Protein AF-A0A0M3JD73-F1 (afdb_monomer)

Radius of gyration: 15.46 Å; Cα contacts (8 Å, |Δi|>4): 173; chains: 1; bounding box: 42×38×36 Å

Structure (mmCIF, N/CA/C/O backbone):
data_AF-A0A0M3JD73-F1
#
_entry.id   AF-A0A0M3JD73-F1
#
loop_
_atom_site.group_PDB
_atom_site.id
_atom_site.type_symbol
_atom_site.label_atom_id
_atom_site.label_alt_id
_atom_site.label_comp_id
_atom_site.label_asym_id
_atom_site.label_entity_id
_atom_site.label_seq_id
_atom_site.pdbx_PDB_ins_code
_atom_site.Cartn_x
_atom_site.Cartn_y
_atom_site.Cartn_z
_atom_site.occupancy
_atom_site.B_iso_or_equiv
_atom_site.auth_seq_id
_atom_site.auth_comp_id
_atom_site.auth_asym_id
_atom_site.auth_atom_id
_atom_site.pdbx_PDB_model_num
ATOM 1 N N . MET A 1 1 ? 17.257 -13.544 -0.318 1.00 60.47 1 MET A N 1
ATOM 2 C CA . MET A 1 1 ? 16.299 -13.204 -1.401 1.00 60.47 1 MET A CA 1
ATOM 3 C C . MET A 1 1 ? 17.047 -12.495 -2.522 1.00 60.47 1 MET A C 1
ATOM 5 O O . MET A 1 1 ? 17.883 -11.655 -2.210 1.00 60.47 1 MET A O 1
ATOM 9 N N . SER A 1 2 ? 16.760 -12.831 -3.785 1.00 79.19 2 SER A N 1
ATOM 10 C CA . SER A 1 2 ? 17.353 -12.200 -4.983 1.00 79.19 2 SER A CA 1
ATOM 11 C C . SER A 1 2 ? 17.176 -10.669 -4.988 1.00 79.19 2 SER A C 1
ATOM 13 O O . SER A 1 2 ? 16.258 -10.158 -4.345 1.00 79.19 2 SER A O 1
ATOM 15 N N . ASN A 1 3 ? 18.043 -9.923 -5.683 1.00 86.00 3 ASN A N 1
ATOM 16 C CA . ASN A 1 3 ? 17.896 -8.475 -5.910 1.00 86.00 3 ASN A CA 1
ATOM 17 C C . ASN A 1 3 ? 17.389 -8.131 -7.322 1.00 86.00 3 ASN A C 1
ATOM 19 O O . ASN A 1 3 ? 17.438 -6.970 -7.720 1.00 86.00 3 ASN A O 1
ATOM 23 N N . ASP A 1 4 ? 16.904 -9.125 -8.065 1.00 92.69 4 ASP A N 1
ATOM 24 C CA . ASP A 1 4 ? 16.409 -8.961 -9.431 1.00 92.69 4 ASP A CA 1
ATOM 25 C C . ASP A 1 4 ? 15.223 -7.979 -9.510 1.00 92.69 4 ASP A C 1
ATOM 27 O O . ASP A 1 4 ? 14.200 -8.145 -8.839 1.00 92.69 4 ASP A O 1
ATOM 31 N N . ILE A 1 5 ? 15.363 -6.943 -10.338 1.00 91.44 5 ILE A N 1
ATOM 32 C CA . ILE A 1 5 ? 14.379 -5.861 -10.483 1.00 91.44 5 ILE A CA 1
ATOM 33 C C . ILE A 1 5 ? 13.036 -6.388 -10.997 1.00 91.44 5 ILE A C 1
ATOM 35 O O . ILE A 1 5 ? 11.989 -5.969 -10.507 1.00 91.44 5 ILE A O 1
ATOM 39 N N . ASN A 1 6 ? 13.040 -7.316 -11.955 1.00 91.88 6 ASN A N 1
ATOM 40 C CA . ASN A 1 6 ? 11.816 -7.842 -12.552 1.00 91.88 6 ASN A CA 1
ATOM 41 C C . ASN A 1 6 ? 11.048 -8.729 -11.575 1.00 91.88 6 ASN A C 1
ATOM 43 O O . ASN A 1 6 ? 9.826 -8.611 -11.481 1.00 91.88 6 ASN A O 1
ATOM 47 N N . VAL A 1 7 ? 11.754 -9.558 -10.805 1.00 93.50 7 VAL A N 1
ATOM 48 C CA . VAL A 1 7 ? 11.150 -10.376 -9.745 1.00 93.50 7 VAL A CA 1
ATOM 49 C C . VAL A 1 7 ? 10.471 -9.486 -8.705 1.00 93.50 7 VAL A C 1
ATOM 51 O O . VAL A 1 7 ? 9.313 -9.727 -8.356 1.00 93.50 7 VAL A O 1
ATOM 54 N N . TRP A 1 8 ? 11.153 -8.435 -8.239 1.00 93.06 8 TRP A N 1
ATOM 55 C CA . TRP A 1 8 ? 10.581 -7.509 -7.259 1.00 93.06 8 TRP A CA 1
ATOM 56 C C . TRP A 1 8 ? 9.444 -6.672 -7.831 1.00 93.06 8 TRP A C 1
ATOM 58 O O . TRP A 1 8 ? 8.442 -6.507 -7.144 1.00 93.06 8 TRP A O 1
ATOM 68 N N . ARG A 1 9 ? 9.534 -6.220 -9.085 1.00 93.00 9 ARG A N 1
ATOM 69 C CA . ARG A 1 9 ? 8.438 -5.528 -9.777 1.00 93.00 9 ARG A CA 1
ATOM 70 C C . ARG A 1 9 ? 7.179 -6.386 -9.832 1.00 93.00 9 ARG A C 1
ATOM 72 O O . ARG A 1 9 ? 6.121 -5.932 -9.411 1.00 93.00 9 ARG A O 1
ATOM 79 N N . VAL A 1 10 ? 7.287 -7.626 -10.317 1.00 92.19 10 VA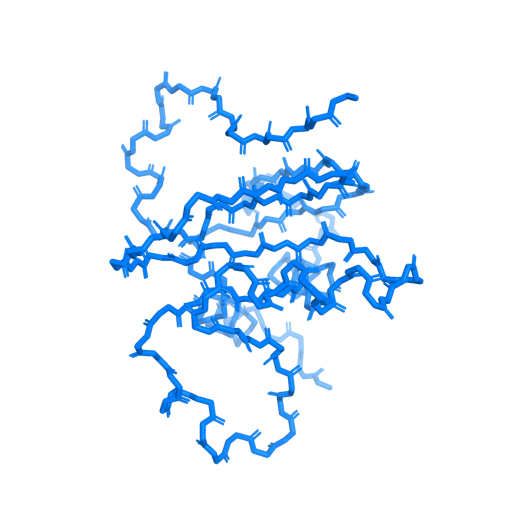L A N 1
ATOM 80 C CA . VAL A 1 10 ? 6.134 -8.534 -10.445 1.00 92.19 10 VAL A CA 1
ATOM 81 C C . VAL A 1 10 ? 5.542 -8.856 -9.075 1.00 92.19 10 VAL A C 1
ATOM 83 O O . VAL A 1 10 ? 4.322 -8.868 -8.922 1.00 92.19 10 VAL A O 1
ATOM 86 N N . LEU A 1 11 ? 6.384 -9.091 -8.064 1.00 90.69 11 LEU A N 1
ATOM 87 C CA . LEU A 1 11 ? 5.919 -9.305 -6.695 1.00 90.69 11 LEU A CA 1
ATOM 88 C C . LEU A 1 11 ? 5.190 -8.069 -6.154 1.00 90.69 11 LEU A C 1
ATOM 90 O O . LEU A 1 11 ? 4.074 -8.191 -5.659 1.00 90.69 11 LEU A O 1
ATOM 94 N N . TYR A 1 12 ? 5.801 -6.893 -6.279 1.00 92.06 12 TYR A N 1
ATOM 95 C CA . TYR A 1 12 ? 5.257 -5.629 -5.797 1.00 92.06 12 TYR A CA 1
ATOM 96 C C . TYR A 1 12 ? 3.904 -5.317 -6.440 1.00 92.06 12 TYR A C 1
ATOM 98 O O . TYR A 1 12 ? 2.927 -5.088 -5.734 1.00 92.06 12 TYR A O 1
ATOM 106 N N . GLN A 1 13 ? 3.819 -5.402 -7.768 1.00 90.88 13 GLN A N 1
ATOM 107 C CA . GLN A 1 13 ? 2.589 -5.163 -8.524 1.00 90.88 13 GLN A CA 1
ATOM 108 C C . GLN A 1 13 ? 1.473 -6.143 -8.144 1.00 90.88 13 GLN A C 1
ATOM 110 O O . GLN A 1 13 ? 0.319 -5.744 -8.034 1.00 90.88 13 GLN A O 1
ATOM 115 N N . ARG A 1 14 ? 1.793 -7.417 -7.882 1.00 87.88 14 ARG A N 1
ATOM 116 C CA . ARG A 1 14 ? 0.797 -8.401 -7.414 1.00 87.88 14 ARG A CA 1
ATOM 117 C C . ARG A 1 14 ? 0.245 -8.077 -6.024 1.00 87.88 14 ARG A C 1
ATOM 119 O O . ARG A 1 1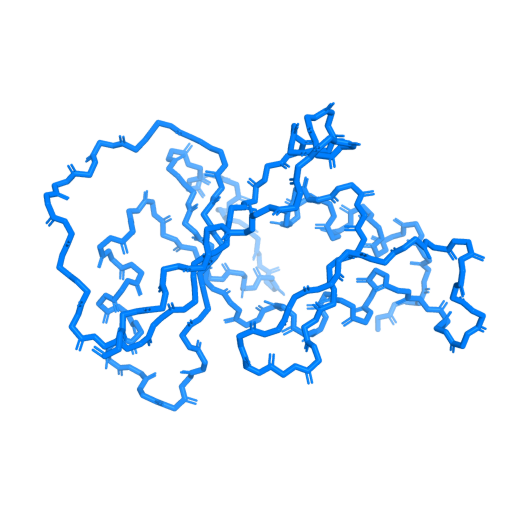4 ? -0.916 -8.378 -5.746 1.00 87.88 14 ARG A O 1
ATOM 126 N N . VAL A 1 15 ? 1.077 -7.511 -5.153 1.00 89.06 15 VAL A N 1
ATOM 127 C CA . VAL A 1 15 ? 0.718 -7.218 -3.760 1.00 89.06 15 VAL A CA 1
ATOM 128 C C . VAL A 1 15 ? -0.006 -5.882 -3.633 1.00 89.06 15 VAL A C 1
ATOM 130 O O . VAL A 1 15 ? -1.074 -5.842 -3.032 1.00 89.06 15 VAL A O 1
ATOM 133 N N . PHE A 1 16 ? 0.536 -4.817 -4.223 1.00 90.44 16 PHE A N 1
ATOM 134 C CA . PHE A 1 16 ? 0.052 -3.446 -4.038 1.00 90.44 16 PHE A CA 1
ATOM 135 C C . PHE A 1 16 ? -0.740 -2.890 -5.229 1.00 90.44 16 PHE A C 1
ATOM 137 O O . PHE A 1 16 ? -1.311 -1.817 -5.113 1.00 90.44 16 PHE A O 1
ATOM 144 N N . GLU A 1 17 ? -0.775 -3.581 -6.374 1.00 88.88 17 GLU A N 1
ATOM 145 C CA . GLU A 1 17 ? -1.485 -3.164 -7.604 1.00 88.88 17 GLU A CA 1
ATOM 146 C C . GLU A 1 17 ? -1.017 -1.842 -8.237 1.00 88.88 17 GLU A C 1
ATOM 148 O O . GLU A 1 17 ? -1.546 -1.433 -9.270 1.00 88.88 17 GLU A O 1
ATOM 153 N N . TYR A 1 18 ? 0.009 -1.193 -7.686 1.00 89.81 18 TYR A N 1
ATOM 154 C CA . TYR A 1 18 ? 0.612 -0.002 -8.276 1.00 89.81 18 TYR A CA 1
ATOM 155 C C . TYR A 1 18 ? 1.554 -0.355 -9.423 1.00 89.81 18 TYR A C 1
ATOM 157 O O . TYR A 1 18 ? 2.396 -1.245 -9.303 1.00 89.81 18 TYR A O 1
ATOM 165 N N . THR A 1 19 ? 1.479 0.400 -10.518 1.00 89.81 19 THR A N 1
ATOM 166 C CA . THR A 1 19 ? 2.370 0.242 -11.679 1.00 89.81 19 THR A CA 1
ATOM 167 C C . THR A 1 19 ? 3.669 1.044 -11.566 1.00 89.81 19 THR A C 1
ATOM 169 O O . THR A 1 19 ? 4.520 0.935 -12.448 1.00 89.81 19 THR A O 1
ATOM 172 N N . VAL A 1 20 ? 3.849 1.786 -10.469 1.00 90.00 20 VAL A N 1
ATOM 173 C CA . VAL A 1 20 ? 5.039 2.570 -10.101 1.00 90.00 20 VAL A CA 1
ATOM 174 C C . VAL A 1 20 ? 5.331 2.316 -8.612 1.00 90.00 20 VAL A C 1
ATOM 176 O O . VAL A 1 20 ? 4.375 2.145 -7.851 1.00 90.00 20 VAL A O 1
ATOM 179 N N . PRO A 1 21 ? 6.600 2.268 -8.158 1.00 91.44 21 PRO A N 1
ATOM 180 C CA . PRO A 1 21 ? 6.901 2.125 -6.737 1.00 91.44 21 PRO A CA 1
ATOM 181 C C . PRO A 1 21 ? 6.382 3.319 -5.928 1.00 91.44 21 PRO A C 1
ATOM 183 O O . PRO A 1 21 ? 6.639 4.478 -6.264 1.00 91.44 21 PRO A O 1
ATOM 186 N N . LEU A 1 22 ? 5.683 3.016 -4.840 1.00 92.56 22 LEU A N 1
ATOM 187 C CA . LEU A 1 22 ? 5.278 3.966 -3.813 1.00 92.56 22 LEU A CA 1
ATOM 188 C C . LEU A 1 22 ? 6.296 3.934 -2.673 1.00 92.56 22 LEU A C 1
ATOM 190 O O . LEU A 1 22 ? 6.520 2.888 -2.062 1.00 92.56 22 LEU A O 1
ATOM 194 N N . PHE A 1 23 ? 6.924 5.067 -2.390 1.00 91.06 23 PHE A N 1
ATOM 195 C CA . PHE A 1 23 ? 7.768 5.241 -1.215 1.00 91.06 23 PHE A CA 1
ATOM 196 C C . PHE A 1 23 ? 6.963 5.769 -0.038 1.00 91.06 23 PHE A C 1
ATOM 198 O O . PHE A 1 23 ? 6.039 6.560 -0.207 1.00 91.06 23 PHE A O 1
ATOM 205 N N . HIS A 1 24 ? 7.372 5.345 1.149 1.00 92.62 24 HIS A N 1
ATOM 206 C CA . HIS A 1 24 ? 6.840 5.746 2.434 1.00 92.62 24 HIS A CA 1
ATOM 207 C C . HIS A 1 24 ? 8.006 6.161 3.351 1.00 92.62 24 HIS A C 1
ATOM 209 O O . HIS A 1 24 ? 8.482 5.366 4.164 1.00 92.62 24 HIS A O 1
ATOM 215 N N . PRO A 1 25 ? 8.545 7.386 3.173 1.00 90.25 25 PRO A N 1
ATOM 216 C CA . PRO A 1 25 ? 9.717 7.864 3.913 1.00 90.25 25 PRO A CA 1
ATOM 217 C C . PRO A 1 25 ? 9.416 8.209 5.381 1.00 90.25 25 PRO A C 1
ATOM 219 O O . PRO A 1 25 ? 10.333 8.506 6.144 1.00 90.25 25 PRO A O 1
ATOM 222 N N . GLY A 1 26 ? 8.145 8.206 5.778 1.00 89.00 26 GLY A N 1
ATOM 223 C CA . GLY A 1 26 ? 7.704 8.424 7.148 1.00 89.00 26 GLY A CA 1
ATOM 224 C C . GLY A 1 26 ? 6.184 8.477 7.239 1.00 89.00 26 GLY A C 1
ATOM 225 O O . GLY A 1 26 ? 5.501 8.555 6.218 1.00 89.00 26 GLY A O 1
ATOM 226 N N . HIS A 1 27 ? 5.672 8.477 8.469 1.00 87.25 27 HIS A N 1
ATOM 227 C CA . HIS A 1 27 ? 4.239 8.486 8.749 1.00 87.25 27 HIS A CA 1
ATOM 228 C C . HIS A 1 27 ? 3.505 9.596 7.978 1.00 87.25 27 HIS A C 1
ATOM 230 O O . HIS A 1 27 ? 3.952 10.745 7.950 1.00 87.25 27 HIS A O 1
ATOM 236 N N . GLY A 1 28 ? 2.405 9.239 7.318 1.00 87.00 28 GLY A N 1
ATOM 237 C CA . GLY A 1 28 ? 1.573 10.137 6.514 1.00 87.00 28 GLY A CA 1
ATOM 238 C C . GLY A 1 28 ? 2.185 10.570 5.177 1.00 87.00 28 GLY A C 1
ATOM 239 O O . GLY A 1 28 ? 1.554 11.325 4.439 1.00 87.00 28 GLY A O 1
ATOM 240 N N . LYS A 1 29 ? 3.399 10.121 4.829 1.00 90.00 29 LYS A N 1
ATOM 241 C CA . LYS A 1 29 ? 4.105 10.550 3.612 1.00 90.00 29 LYS A CA 1
ATOM 242 C C . LYS A 1 29 ? 4.154 9.429 2.588 1.00 90.00 29 LYS A C 1
ATOM 244 O O . LYS A 1 29 ? 4.629 8.334 2.880 1.00 90.00 29 LYS A O 1
ATOM 249 N N . PHE A 1 30 ? 3.706 9.733 1.375 1.00 90.56 30 PHE A N 1
ATOM 250 C CA . PHE A 1 30 ? 3.636 8.786 0.269 1.00 90.56 30 PHE A CA 1
ATOM 251 C C . PHE A 1 30 ? 4.072 9.450 -1.031 1.00 90.56 30 PHE A C 1
ATOM 253 O O . PHE A 1 30 ? 3.593 10.529 -1.376 1.00 90.56 30 PHE A O 1
ATOM 260 N N . GLU A 1 31 ? 4.979 8.803 -1.758 1.00 88.69 31 GLU A N 1
ATOM 261 C CA . GLU A 1 31 ? 5.556 9.358 -2.980 1.00 88.69 31 GLU A CA 1
ATOM 262 C C . GLU A 1 31 ? 5.658 8.296 -4.073 1.00 88.69 31 GLU A C 1
ATOM 264 O O . GLU A 1 31 ? 6.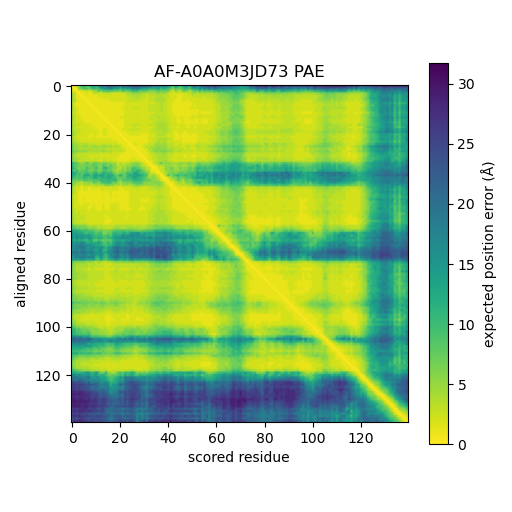468 7.370 -3.986 1.00 88.69 31 GLU A O 1
ATOM 269 N N . PHE A 1 32 ? 4.867 8.443 -5.137 1.00 87.69 32 PHE A N 1
ATOM 270 C CA . PHE A 1 32 ? 5.127 7.716 -6.377 1.00 87.69 32 PHE A CA 1
ATOM 271 C C . PHE A 1 32 ? 6.345 8.331 -7.050 1.00 87.69 32 PHE A C 1
ATOM 273 O O . PHE A 1 32 ? 6.345 9.517 -7.385 1.00 87.69 32 PHE A O 1
ATOM 280 N N . ARG A 1 33 ? 7.391 7.533 -7.249 1.00 79.62 33 ARG A N 1
ATOM 281 C CA . ARG A 1 33 ? 8.635 8.014 -7.854 1.00 79.62 33 ARG A CA 1
ATOM 282 C C . ARG A 1 33 ? 8.892 7.336 -9.190 1.00 79.62 33 ARG A C 1
ATOM 284 O O . ARG A 1 33 ? 8.835 6.115 -9.313 1.00 79.62 33 ARG A O 1
ATOM 291 N N . ASP A 1 34 ? 9.201 8.160 -10.185 1.00 75.19 34 ASP A N 1
ATOM 292 C CA . ASP A 1 34 ? 9.610 7.719 -11.514 1.00 75.19 34 ASP A CA 1
ATOM 293 C C . ASP A 1 34 ? 10.969 7.007 -11.439 1.00 75.19 34 ASP A C 1
ATOM 295 O O . ASP A 1 34 ? 11.959 7.567 -10.959 1.00 75.19 34 ASP A O 1
ATOM 299 N N . LEU A 1 35 ? 11.012 5.773 -11.945 1.00 71.69 35 LEU A N 1
ATOM 300 C CA . LEU A 1 35 ? 12.205 4.927 -11.968 1.00 71.69 35 LEU A CA 1
ATOM 301 C C . LEU A 1 35 ? 13.374 5.572 -12.721 1.00 71.69 35 LEU A C 1
ATOM 303 O O . LEU A 1 35 ? 14.528 5.326 -12.382 1.00 71.69 35 LEU A O 1
ATOM 307 N N . THR A 1 36 ? 13.095 6.399 -13.731 1.00 72.25 36 THR A N 1
ATOM 308 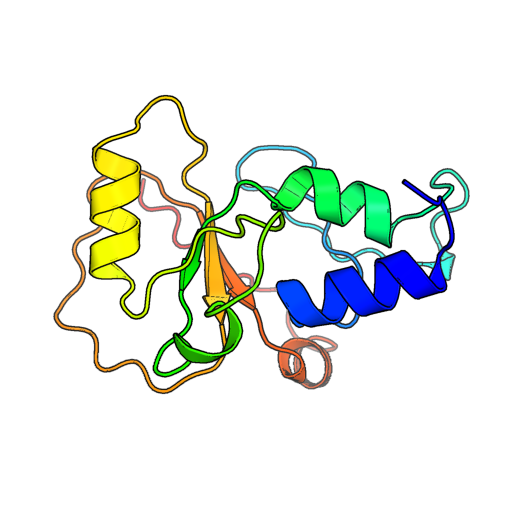C CA . THR A 1 36 ? 14.130 7.041 -14.556 1.00 72.25 36 THR A CA 1
ATOM 309 C C . THR A 1 36 ? 14.881 8.146 -13.814 1.00 72.25 36 THR A C 1
ATOM 311 O O . THR A 1 36 ? 16.014 8.476 -14.167 1.00 72.25 36 THR A O 1
ATOM 314 N N . LYS A 1 37 ? 14.278 8.708 -12.760 1.00 68.19 37 LYS A N 1
ATOM 315 C CA . LYS A 1 37 ? 14.825 9.847 -12.011 1.00 68.19 37 LYS A CA 1
ATOM 316 C C . LYS A 1 37 ? 15.666 9.427 -10.810 1.00 68.19 37 LYS A C 1
ATOM 318 O O . LYS A 1 37 ? 16.304 10.279 -10.197 1.00 68.19 37 LYS A O 1
ATOM 323 N N . TRP A 1 38 ? 15.705 8.136 -10.481 1.00 68.44 38 TRP A N 1
ATOM 324 C CA . TRP A 1 38 ? 16.337 7.668 -9.255 1.00 68.44 38 TRP A CA 1
ATOM 325 C C . TRP A 1 38 ? 17.616 6.880 -9.508 1.00 68.44 38 TRP A C 1
ATOM 327 O O . TRP A 1 38 ? 17.605 5.670 -9.705 1.00 68.44 38 TRP A O 1
ATOM 337 N N . LYS A 1 39 ? 18.746 7.587 -9.465 1.00 68.94 39 LYS A N 1
ATOM 338 C CA . LYS A 1 39 ? 20.071 6.990 -9.694 1.00 68.94 39 LYS A CA 1
ATOM 339 C C . LYS A 1 39 ? 20.650 6.281 -8.463 1.00 68.94 39 LYS A C 1
ATOM 341 O O . LYS A 1 39 ? 21.559 5.472 -8.597 1.00 68.94 39 LYS A O 1
ATOM 346 N N . GLU A 1 40 ? 20.137 6.594 -7.275 1.00 76.25 40 GLU A N 1
ATOM 347 C CA . GLU A 1 40 ? 20.674 6.127 -5.987 1.00 76.25 40 GLU A CA 1
ATOM 348 C C . GLU A 1 40 ? 20.076 4.789 -5.527 1.00 76.25 40 GLU A C 1
ATOM 350 O O . GLU A 1 40 ? 20.727 4.040 -4.798 1.00 76.25 40 GLU A O 1
ATOM 355 N N . SER A 1 41 ? 18.853 4.465 -5.959 1.00 78.94 41 SER A N 1
ATOM 356 C CA . SER A 1 41 ? 18.185 3.216 -5.591 1.00 78.94 41 SER A CA 1
ATOM 357 C C . SER A 1 41 ? 18.627 2.082 -6.511 1.00 78.94 41 SER A C 1
ATOM 359 O O . SER A 1 41 ? 18.507 2.159 -7.734 1.00 78.94 41 SER A O 1
ATOM 361 N N . ARG A 1 42 ? 19.115 0.984 -5.924 1.00 85.38 42 ARG A N 1
ATOM 362 C CA . ARG A 1 42 ? 19.514 -0.209 -6.694 1.00 85.38 42 ARG A CA 1
ATOM 363 C C . ARG A 1 42 ? 18.308 -1.049 -7.108 1.00 85.38 42 ARG A C 1
ATOM 365 O O . ARG A 1 42 ? 18.398 -1.803 -8.075 1.00 85.38 42 ARG A O 1
ATOM 372 N N . ASN A 1 43 ? 17.210 -0.983 -6.351 1.00 91.94 43 ASN A N 1
ATOM 373 C CA . ASN A 1 43 ? 15.963 -1.673 -6.669 1.00 91.94 43 ASN A CA 1
ATOM 374 C C . ASN A 1 43 ? 14.771 -0.977 -5.974 1.00 91.94 43 ASN A C 1
ATOM 376 O O . ASN A 1 43 ? 14.374 -1.393 -4.879 1.00 91.94 43 ASN A O 1
ATOM 380 N N . PRO A 1 44 ? 14.164 0.035 -6.622 1.00 91.94 44 PRO A N 1
ATOM 381 C CA . PRO A 1 44 ? 13.049 0.798 -6.057 1.00 91.94 44 PRO A CA 1
ATOM 382 C C . PRO A 1 44 ? 11.854 -0.069 -5.650 1.00 91.94 44 PRO A C 1
ATOM 384 O O . PRO A 1 44 ? 11.242 0.158 -4.613 1.00 91.94 44 PRO A O 1
ATOM 387 N N . TRP A 1 45 ? 11.546 -1.113 -6.427 1.00 93.06 45 TRP A N 1
ATOM 388 C CA . TRP A 1 45 ? 10.446 -2.037 -6.134 1.00 93.06 45 TRP A CA 1
ATOM 389 C C . TRP A 1 45 ? 10.650 -2.778 -4.819 1.00 93.06 45 TRP A C 1
ATOM 391 O O . TRP A 1 45 ? 9.720 -2.931 -4.029 1.00 93.06 45 TRP A O 1
ATOM 401 N N . LYS A 1 46 ? 11.879 -3.242 -4.586 1.00 93.31 46 LYS A N 1
ATOM 402 C CA . LYS A 1 46 ? 12.256 -3.927 -3.356 1.00 93.31 46 LYS A CA 1
ATOM 403 C C . LYS A 1 46 ? 12.198 -2.974 -2.169 1.00 93.31 46 LYS A C 1
ATOM 405 O O . LYS A 1 46 ? 11.591 -3.313 -1.161 1.00 93.31 46 LYS A O 1
ATOM 410 N N . GLU A 1 47 ? 12.804 -1.798 -2.286 1.00 93.12 47 GLU A N 1
ATOM 411 C CA . GLU A 1 47 ? 12.833 -0.798 -1.212 1.00 93.12 47 GLU A CA 1
ATOM 412 C C . GLU A 1 47 ? 11.415 -0.372 -0.804 1.00 93.12 47 GLU A C 1
ATOM 414 O O . GLU A 1 47 ? 11.065 -0.483 0.373 1.00 93.12 47 GLU A O 1
ATOM 419 N N . SER A 1 48 ? 10.561 -0.036 -1.777 1.00 93.94 48 SER A N 1
ATOM 420 C CA . SER A 1 48 ? 9.137 0.230 -1.546 1.00 93.94 48 SER A CA 1
ATOM 421 C C . SER A 1 48 ? 8.422 -0.949 -0.891 1.00 93.94 48 SER A C 1
ATOM 423 O O . SER A 1 48 ? 7.655 -0.762 0.049 1.00 93.94 48 SER A O 1
ATOM 425 N N . PHE A 1 49 ? 8.676 -2.183 -1.342 1.00 93.94 49 PHE A N 1
ATOM 426 C CA . PHE A 1 49 ? 8.065 -3.366 -0.733 1.00 93.94 49 PHE A CA 1
ATOM 427 C C . PHE A 1 49 ? 8.376 -3.448 0.765 1.00 93.94 49 PHE A C 1
ATOM 429 O O . PHE A 1 49 ? 7.479 -3.688 1.567 1.00 93.94 49 PHE A O 1
ATOM 436 N N . PHE A 1 50 ? 9.634 -3.246 1.162 1.00 92.81 50 PHE A N 1
ATOM 437 C CA . PHE A 1 50 ? 10.040 -3.356 2.566 1.00 92.81 50 PHE A CA 1
ATOM 438 C C . PHE A 1 50 ? 9.462 -2.254 3.456 1.00 92.81 50 PHE A C 1
ATOM 440 O O . PHE A 1 50 ? 9.190 -2.537 4.622 1.00 92.81 50 PHE A O 1
ATOM 447 N N . GLN A 1 51 ? 9.240 -1.053 2.918 1.00 93.75 51 GLN A N 1
ATOM 448 C CA . GLN A 1 51 ? 8.565 0.029 3.640 1.00 93.75 51 GLN A CA 1
ATOM 449 C C . GLN A 1 51 ? 7.078 -0.277 3.860 1.00 93.75 51 GLN A C 1
ATOM 451 O O . GLN A 1 51 ? 6.536 0.013 4.918 1.00 93.75 51 GLN A O 1
ATOM 456 N N . LEU A 1 52 ? 6.426 -0.915 2.884 1.00 93.88 52 LEU A N 1
ATOM 457 C CA . LEU A 1 52 ? 4.970 -1.074 2.863 1.00 93.88 52 LEU A CA 1
ATOM 458 C C . LEU A 1 52 ? 4.470 -2.432 3.387 1.00 93.88 52 LEU A C 1
ATOM 460 O O . LEU A 1 52 ? 3.312 -2.542 3.780 1.00 93.88 52 LEU A O 1
ATOM 464 N N . ARG A 1 53 ? 5.311 -3.478 3.415 1.00 91.50 53 ARG A N 1
ATOM 465 C CA . ARG A 1 53 ? 4.912 -4.882 3.689 1.00 91.50 53 ARG A CA 1
ATOM 466 C C . ARG A 1 53 ? 4.186 -5.135 5.016 1.00 91.50 53 ARG A C 1
ATOM 468 O O . ARG A 1 53 ? 3.626 -6.213 5.187 1.00 91.50 53 ARG A O 1
ATOM 475 N N . ASN A 1 54 ? 4.267 -4.206 5.967 1.00 91.56 54 ASN A N 1
ATOM 476 C CA . ASN A 1 54 ? 3.628 -4.332 7.278 1.00 91.56 54 ASN A CA 1
ATOM 477 C C . ASN A 1 54 ? 2.209 -3.746 7.316 1.00 91.56 54 ASN A C 1
ATOM 479 O O . ASN A 1 54 ? 1.497 -3.987 8.298 1.00 91.56 54 ASN A O 1
ATOM 483 N N . GLY A 1 55 ? 1.814 -2.998 6.281 1.00 93.25 55 GLY A N 1
ATOM 484 C CA . GLY A 1 55 ? 0.463 -2.474 6.145 1.00 93.25 55 GLY A CA 1
ATOM 485 C C . GLY A 1 55 ? -0.561 -3.582 5.906 1.00 93.25 55 GLY A C 1
ATOM 486 O O . GLY A 1 55 ? -0.238 -4.703 5.504 1.00 93.25 55 GLY A O 1
ATOM 487 N N . ILE A 1 56 ? -1.813 -3.264 6.204 1.00 93.44 56 ILE A N 1
ATOM 488 C CA . ILE A 1 56 ? -2.931 -4.197 6.143 1.00 93.44 56 ILE A CA 1
ATOM 489 C C . ILE A 1 56 ? -3.651 -4.044 4.817 1.00 93.44 56 ILE A C 1
ATOM 491 O O . ILE A 1 56 ? -4.028 -2.945 4.433 1.00 93.44 56 ILE A O 1
ATOM 495 N N . HIS A 1 57 ? -3.893 -5.153 4.133 1.00 92.88 57 HIS A N 1
ATOM 496 C CA . HIS A 1 57 ? -4.597 -5.145 2.861 1.00 92.88 57 HIS A CA 1
ATOM 497 C C . HIS A 1 57 ? -6.090 -5.393 3.081 1.00 92.88 57 HIS A C 1
ATOM 499 O O . HIS A 1 57 ? -6.485 -6.452 3.555 1.00 92.88 57 HIS A O 1
ATOM 505 N N . VAL A 1 58 ? -6.948 -4.452 2.707 1.00 91.25 58 VAL A N 1
ATOM 506 C CA . VAL A 1 58 ? -8.392 -4.688 2.664 1.00 91.25 58 VAL A CA 1
ATOM 507 C C . VAL A 1 58 ? -8.768 -4.996 1.223 1.00 91.25 58 VAL A C 1
ATOM 509 O O . VAL A 1 58 ? -8.563 -4.175 0.329 1.00 91.25 58 VAL A O 1
ATOM 512 N N . ARG A 1 59 ? -9.254 -6.217 0.985 1.00 88.00 59 ARG A N 1
ATOM 513 C CA . ARG A 1 59 ? -9.530 -6.737 -0.356 1.00 88.00 59 ARG A CA 1
ATOM 514 C C . ARG A 1 59 ? -10.753 -7.675 -0.335 1.00 88.00 59 ARG A C 1
ATOM 516 O O . ARG A 1 59 ? -10.604 -8.862 -0.042 1.00 88.00 59 ARG A O 1
ATOM 523 N N . PRO A 1 60 ? -11.956 -7.170 -0.662 1.00 84.81 60 PRO A N 1
ATOM 524 C CA . PRO A 1 60 ? -13.191 -7.951 -0.637 1.00 84.81 60 PRO A CA 1
ATOM 525 C C . PRO A 1 60 ? -13.172 -9.124 -1.622 1.00 84.81 60 PRO A C 1
ATOM 527 O O . PRO A 1 60 ? -12.709 -8.971 -2.754 1.00 84.81 60 PRO A O 1
ATOM 530 N N . ARG A 1 61 ? -13.756 -10.268 -1.231 1.00 79.75 61 ARG A N 1
ATOM 531 C CA . ARG A 1 61 ? -13.996 -11.445 -2.097 1.00 79.75 6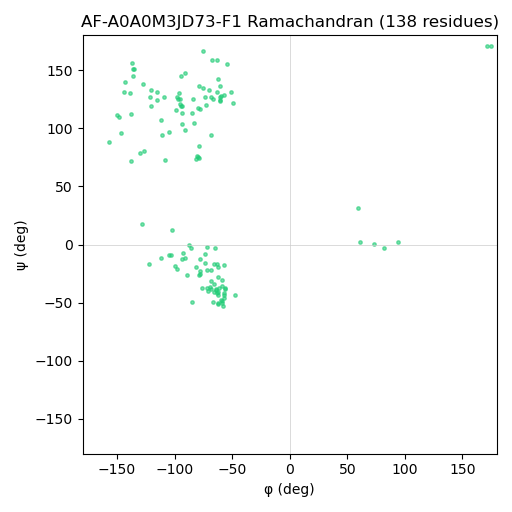1 ARG A CA 1
ATOM 532 C C . ARG A 1 61 ? -12.723 -12.049 -2.702 1.00 79.75 61 ARG A C 1
ATOM 534 O O . ARG A 1 61 ? -12.733 -12.557 -3.826 1.00 79.75 61 ARG A O 1
ATOM 541 N N . LYS A 1 62 ? -11.602 -11.951 -1.986 1.00 74.31 62 LYS A N 1
ATOM 542 C CA . LYS A 1 62 ? -10.281 -12.401 -2.451 1.00 74.31 62 LYS A CA 1
ATOM 543 C C . LYS A 1 62 ? -9.568 -13.320 -1.454 1.00 74.31 62 LYS A C 1
ATOM 545 O O . LYS A 1 62 ? -8.371 -13.540 -1.627 1.00 74.31 62 LYS A O 1
ATOM 550 N N . ALA A 1 63 ? -10.285 -13.904 -0.489 1.00 67.06 63 ALA A N 1
ATOM 551 C CA . ALA A 1 63 ? -9.745 -14.879 0.466 1.00 67.06 63 ALA A CA 1
ATOM 552 C C . ALA A 1 63 ? -8.913 -15.986 -0.221 1.00 67.06 63 ALA A C 1
ATOM 554 O O . ALA A 1 63 ? -7.771 -16.245 0.162 1.00 67.06 63 ALA A O 1
ATOM 555 N N . ASN A 1 64 ? -9.414 -16.519 -1.341 1.00 67.38 64 ASN A N 1
ATOM 556 C CA . ASN A 1 64 ? -8.778 -17.595 -2.110 1.00 67.38 64 ASN A CA 1
ATOM 557 C C . ASN A 1 64 ? -7.394 -17.231 -2.694 1.00 67.38 64 ASN A C 1
ATOM 559 O O . ASN A 1 64 ? -6.631 -18.124 -3.045 1.00 67.38 64 ASN A O 1
ATOM 563 N N . LEU A 1 65 ? -7.037 -15.940 -2.826 1.00 66.81 65 LEU A N 1
ATOM 564 C CA . LEU A 1 65 ? -5.695 -15.542 -3.297 1.00 66.81 65 LEU A CA 1
ATOM 565 C C . LEU A 1 65 ? -4.589 -15.873 -2.283 1.00 66.81 65 LEU A C 1
ATOM 567 O O . LEU A 1 65 ? -3.412 -15.950 -2.655 1.00 66.81 65 LEU A O 1
ATOM 571 N N . TYR A 1 66 ? -4.966 -16.025 -1.015 1.00 60.69 66 TYR A N 1
ATOM 572 C CA . TYR A 1 66 ? -4.049 -16.191 0.108 1.00 60.69 66 TYR A CA 1
ATOM 573 C C . TYR A 1 66 ? -4.123 -17.595 0.724 1.00 60.69 66 TYR A C 1
ATOM 575 O O . TYR A 1 66 ? -3.225 -17.979 1.475 1.00 60.69 66 TYR A O 1
ATOM 583 N N . GLU A 1 67 ? -5.129 -18.392 0.357 1.00 57.19 67 GLU A N 1
ATOM 584 C CA . GLU A 1 67 ? -5.196 -19.813 0.688 1.00 57.19 67 GLU A CA 1
ATOM 585 C C . GLU A 1 67 ? -3.997 -20.562 0.079 1.00 57.19 67 GLU A C 1
ATOM 587 O O . GLU A 1 67 ? -3.680 -20.442 -1.103 1.00 57.19 67 GLU A O 1
ATOM 592 N N . GLY A 1 68 ? -3.268 -21.312 0.909 1.00 53.75 68 GLY A N 1
ATOM 593 C CA . GLY A 1 68 ? -2.136 -22.133 0.466 1.00 53.75 68 GLY A CA 1
ATOM 594 C C . GLY A 1 68 ? -0.792 -21.408 0.291 1.00 53.75 68 GLY A C 1
ATOM 595 O O . GLY A 1 68 ? 0.215 -22.079 0.054 1.00 53.75 68 GLY A O 1
ATOM 596 N N . GLN A 1 69 ? -0.706 -20.082 0.475 1.00 56.22 69 GLN A N 1
ATOM 597 C CA . GLN A 1 69 ? 0.580 -19.362 0.430 1.00 56.22 69 GLN A CA 1
ATOM 598 C C . GLN A 1 69 ? 1.381 -19.521 1.732 1.00 56.22 69 GLN A C 1
ATOM 600 O O . GLN A 1 69 ? 1.514 -18.602 2.542 1.00 56.22 69 GLN A O 1
ATOM 605 N N . ARG A 1 70 ? 1.973 -20.704 1.933 1.00 45.44 70 ARG A N 1
ATOM 606 C CA . ARG A 1 70 ? 2.944 -20.933 3.014 1.00 45.44 70 ARG A CA 1
ATOM 607 C C . ARG A 1 70 ? 4.156 -20.006 2.825 1.00 45.44 70 ARG A C 1
ATOM 609 O O . ARG A 1 70 ? 4.805 -20.027 1.784 1.00 45.44 70 ARG A O 1
ATOM 616 N N . GLY A 1 71 ? 4.466 -19.190 3.837 1.00 52.47 71 GLY A N 1
ATOM 617 C CA . GLY A 1 71 ? 5.689 -18.373 3.891 1.00 52.47 71 GLY A CA 1
ATOM 618 C C . GLY A 1 71 ? 5.581 -16.926 3.385 1.00 52.47 71 GLY A C 1
ATOM 619 O O . GLY A 1 71 ? 6.582 -16.211 3.408 1.00 52.47 71 GLY A O 1
ATOM 620 N N . ARG A 1 72 ? 4.397 -16.457 2.966 1.00 59.66 72 ARG A N 1
ATOM 621 C CA . ARG A 1 72 ? 4.143 -15.042 2.627 1.00 59.66 72 ARG A CA 1
ATOM 622 C C . ARG A 1 72 ? 2.938 -14.522 3.404 1.00 59.66 72 ARG A C 1
ATOM 624 O O . ARG A 1 72 ? 1.835 -14.458 2.878 1.00 59.66 72 ARG A O 1
ATOM 631 N N . SER A 1 73 ? 3.146 -14.161 4.667 1.00 68.88 73 SER A N 1
ATOM 632 C CA . SER A 1 73 ? 2.070 -13.623 5.507 1.00 68.88 73 SER A CA 1
ATOM 633 C C . SER A 1 73 ? 1.823 -12.143 5.196 1.00 68.88 73 SER A C 1
ATOM 635 O O . SER A 1 73 ? 2.236 -11.270 5.956 1.00 68.88 73 SER A O 1
ATOM 637 N N . ILE A 1 74 ? 1.168 -11.856 4.071 1.00 83.62 74 ILE A N 1
ATOM 638 C CA . ILE A 1 74 ? 0.557 -10.543 3.836 1.00 83.62 74 ILE A CA 1
ATOM 639 C C . ILE A 1 74 ? -0.760 -10.532 4.601 1.00 83.62 74 ILE A C 1
ATOM 641 O O . ILE A 1 74 ? -1.638 -11.355 4.337 1.00 83.62 74 ILE A O 1
ATOM 645 N N . LEU A 1 75 ? -0.880 -9.634 5.575 1.00 89.44 75 LEU A N 1
ATOM 646 C CA . LEU A 1 75 ? -2.086 -9.543 6.383 1.00 89.44 75 LEU A CA 1
ATOM 647 C C . LEU A 1 75 ? -3.203 -8.905 5.558 1.00 89.44 75 LEU A C 1
ATOM 649 O O . LEU A 1 75 ? -3.020 -7.817 5.009 1.00 89.44 75 LEU A O 1
ATOM 653 N N . HIS A 1 76 ? -4.352 -9.576 5.488 1.00 89.88 76 HIS A N 1
ATOM 654 C CA . HIS A 1 76 ? -5.493 -9.082 4.736 1.00 89.88 76 HIS A CA 1
ATOM 655 C C . HIS A 1 76 ? -6.817 -9.260 5.481 1.00 89.88 76 HIS A C 1
ATOM 657 O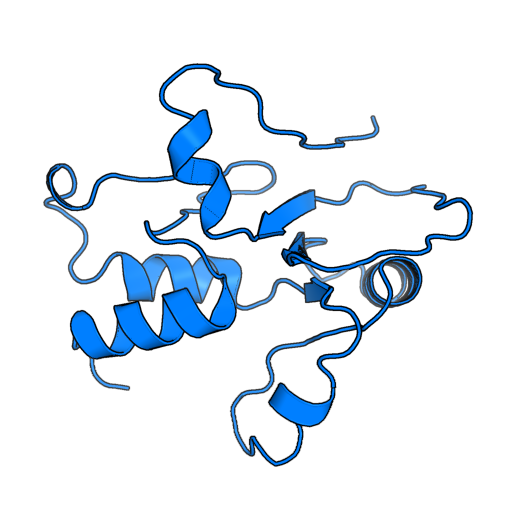 O . HIS A 1 76 ? -6.948 -10.153 6.317 1.00 89.88 76 HIS A O 1
ATOM 663 N N . PHE A 1 77 ? -7.795 -8.429 5.127 1.00 91.19 77 PHE A N 1
ATOM 664 C CA . PHE A 1 77 ? -9.185 -8.526 5.565 1.00 91.19 77 PHE A CA 1
ATOM 665 C C . PHE A 1 77 ? -10.126 -8.302 4.385 1.00 91.19 77 PHE A C 1
ATOM 667 O O . PHE A 1 77 ? -9.819 -7.554 3.459 1.00 91.19 77 PHE A O 1
ATOM 674 N N . GLU A 1 78 ? -11.308 -8.907 4.427 1.00 88.56 78 GLU A N 1
ATOM 675 C CA . GLU A 1 78 ? -12.344 -8.635 3.424 1.00 88.56 78 GLU A CA 1
ATOM 676 C C . GLU A 1 78 ? -13.083 -7.316 3.679 1.00 88.56 78 GLU A C 1
ATOM 678 O O . GLU A 1 78 ? -13.653 -6.740 2.755 1.00 88.56 78 GLU A O 1
ATOM 683 N N . ARG A 1 79 ? -13.066 -6.840 4.930 1.00 87.56 79 ARG A N 1
ATOM 684 C CA . ARG A 1 79 ? -13.829 -5.685 5.411 1.00 87.56 79 ARG A CA 1
ATOM 685 C C . ARG A 1 79 ? -12.920 -4.678 6.107 1.00 87.56 79 ARG A C 1
ATOM 687 O O . ARG A 1 79 ? -12.064 -5.072 6.902 1.00 87.56 79 ARG A O 1
ATOM 694 N N . LEU A 1 80 ? -13.138 -3.390 5.840 1.00 89.12 80 LEU A N 1
ATOM 695 C CA . LEU A 1 80 ? -12.348 -2.303 6.425 1.00 89.12 80 LEU A CA 1
ATOM 696 C C . LEU A 1 80 ? -12.527 -2.243 7.949 1.00 89.12 80 LEU A C 1
ATOM 698 O O . LEU A 1 80 ? -11.547 -2.098 8.674 1.00 89.12 80 LEU A O 1
ATOM 702 N N . GLU A 1 81 ? -13.743 -2.480 8.442 1.00 89.44 81 GLU A N 1
ATOM 703 C CA . GLU A 1 81 ? -14.042 -2.494 9.882 1.00 89.44 81 GLU A CA 1
ATOM 704 C C . GLU A 1 81 ? -13.217 -3.544 10.651 1.00 89.44 81 GLU A C 1
ATOM 706 O O . GLU A 1 81 ? -12.793 -3.308 11.780 1.00 89.44 81 GLU A O 1
ATOM 711 N N . LEU A 1 82 ? -12.946 -4.704 10.041 1.00 91.00 82 LEU A N 1
ATOM 712 C CA . LEU A 1 82 ? -12.131 -5.751 10.668 1.00 91.00 82 LEU A CA 1
ATOM 713 C C . LEU A 1 82 ? -10.649 -5.364 10.728 1.00 91.00 82 LEU A C 1
ATOM 715 O O . LEU A 1 82 ? -9.978 -5.657 11.718 1.00 91.00 82 LEU A O 1
ATOM 719 N N . ALA A 1 83 ? -10.148 -4.685 9.693 1.00 92.31 83 ALA A N 1
ATOM 720 C CA . ALA A 1 83 ? -8.784 -4.169 9.674 1.00 92.31 83 ALA A CA 1
ATOM 721 C C . ALA A 1 83 ? -8.571 -3.075 10.732 1.00 92.31 83 ALA A C 1
ATOM 723 O O . ALA A 1 83 ? -7.546 -3.082 11.412 1.00 92.31 83 ALA A O 1
ATOM 724 N N . LEU A 1 84 ? -9.549 -2.180 10.908 1.00 91.62 84 LEU A N 1
ATOM 725 C CA . LEU A 1 84 ? -9.510 -1.131 11.932 1.00 91.62 84 LEU A CA 1
ATOM 726 C C . LEU A 1 84 ? -9.471 -1.729 13.345 1.00 91.62 84 LEU A C 1
ATOM 728 O O . LEU A 1 84 ? -8.514 -1.478 14.075 1.00 91.62 84 LEU A O 1
ATOM 732 N N . ARG A 1 85 ? -10.392 -2.648 13.672 1.00 91.81 85 ARG A N 1
ATOM 733 C CA . ARG A 1 85 ? -10.389 -3.369 14.963 1.00 91.81 85 ARG A CA 1
ATOM 734 C C . ARG A 1 85 ? -9.076 -4.108 15.228 1.00 91.81 85 ARG A C 1
ATOM 736 O O . ARG A 1 85 ? -8.591 -4.164 16.356 1.00 91.81 85 ARG A O 1
ATOM 743 N N . PHE A 1 86 ? -8.477 -4.693 14.188 1.00 93.25 86 PHE A N 1
ATOM 744 C CA . PHE A 1 86 ? -7.187 -5.369 14.315 1.00 93.25 86 PHE A CA 1
ATOM 745 C C . PHE A 1 86 ? -6.055 -4.405 14.707 1.00 93.25 86 PHE A C 1
ATOM 747 O O . PHE A 1 86 ? -5.175 -4.799 15.481 1.00 93.25 86 PHE A O 1
ATOM 754 N N . LEU A 1 87 ? -6.056 -3.188 14.151 1.00 92.75 87 LEU A N 1
ATOM 755 C CA . LEU A 1 87 ? -5.062 -2.145 14.417 1.00 92.75 87 LEU A CA 1
ATOM 756 C C . LEU A 1 87 ? -5.282 -1.462 15.766 1.00 92.75 87 LEU A C 1
ATOM 758 O O . LEU A 1 87 ? -4.313 -1.163 16.454 1.00 92.75 87 LEU A O 1
ATOM 762 N N . GLU A 1 88 ? -6.532 -1.248 16.170 1.00 90.88 88 GLU A N 1
ATOM 763 C CA . GLU A 1 88 ? -6.877 -0.751 17.508 1.00 90.88 88 GLU A CA 1
ATOM 764 C C . GLU A 1 88 ? -6.315 -1.663 18.604 1.00 90.88 88 GLU A C 1
ATOM 766 O O . GLU A 1 88 ? -5.715 -1.188 19.564 1.00 90.88 88 GLU A O 1
ATOM 771 N N . ALA A 1 89 ? -6.406 -2.981 18.412 1.00 92.44 89 ALA A N 1
ATOM 772 C CA . ALA A 1 89 ? -5.840 -3.969 19.329 1.00 92.44 89 ALA A CA 1
ATOM 773 C C . ALA A 1 89 ? -4.295 -4.052 19.302 1.00 92.44 89 ALA A C 1
ATOM 775 O O . ALA A 1 89 ? -3.722 -4.864 20.030 1.00 92.44 89 ALA A O 1
ATOM 776 N N . ARG A 1 90 ? -3.612 -3.280 18.440 1.00 92.12 90 ARG A N 1
ATOM 777 C CA . ARG A 1 90 ? -2.150 -3.311 18.233 1.00 92.12 90 ARG A CA 1
ATOM 778 C C . ARG A 1 90 ? -1.565 -1.900 18.108 1.00 92.12 90 ARG A C 1
ATOM 780 O O . ARG A 1 90 ? -1.164 -1.495 17.014 1.00 92.12 90 ARG A O 1
ATOM 787 N N . PRO A 1 91 ? -1.501 -1.147 19.219 1.00 87.50 91 PRO A N 1
ATOM 788 C CA . PRO A 1 91 ? -1.015 0.233 19.217 1.00 87.50 91 PRO A CA 1
ATOM 789 C C . PRO A 1 91 ? 0.476 0.360 18.864 1.00 87.50 91 PRO A C 1
ATOM 791 O O . PRO A 1 91 ? 0.931 1.443 18.518 1.00 87.50 91 PRO A O 1
ATOM 794 N N . ASP A 1 92 ? 1.235 -0.735 18.935 1.00 90.56 92 ASP A N 1
ATOM 795 C CA . ASP A 1 92 ? 2.646 -0.826 18.551 1.00 90.56 92 ASP A CA 1
ATOM 796 C C . ASP A 1 92 ? 2.867 -0.810 17.029 1.00 90.56 92 ASP A C 1
ATOM 798 O O . ASP A 1 92 ? 3.987 -0.593 16.561 1.00 90.56 92 ASP A O 1
ATOM 802 N N . ARG A 1 93 ? 1.813 -1.051 16.241 1.00 89.62 93 ARG A N 1
ATOM 803 C CA . ARG A 1 93 ? 1.895 -1.104 14.782 1.00 89.62 93 ARG A CA 1
ATOM 804 C C . ARG A 1 93 ? 1.541 0.232 14.161 1.00 89.62 93 ARG A C 1
ATOM 806 O O . ARG A 1 93 ? 0.599 0.908 14.565 1.00 89.62 93 ARG A O 1
ATOM 813 N N . GLU A 1 94 ? 2.227 0.543 13.068 1.00 90.50 94 GLU A N 1
ATOM 814 C CA . GLU A 1 94 ? 1.758 1.590 12.178 1.00 90.50 94 GLU A CA 1
ATOM 815 C C . GLU A 1 94 ? 0.367 1.243 11.629 1.00 90.50 94 GLU A C 1
ATOM 817 O O . GLU A 1 94 ? 0.136 0.167 11.066 1.00 90.50 94 GLU A O 1
ATOM 822 N N . LYS A 1 95 ? -0.555 2.194 11.774 1.00 92.94 95 LYS A N 1
ATOM 823 C CA . LYS A 1 95 ? -1.926 2.096 11.285 1.00 92.94 95 LYS A CA 1
ATOM 824 C C . LYS A 1 95 ? -1.977 2.448 9.800 1.00 92.94 95 LYS A C 1
ATOM 826 O O . LYS A 1 95 ? -2.398 3.541 9.438 1.00 92.94 95 LYS A O 1
ATOM 831 N N . LEU A 1 96 ? -1.494 1.539 8.954 1.00 94.31 96 LEU A N 1
ATOM 832 C CA . LEU A 1 96 ? -1.487 1.670 7.494 1.00 94.31 96 LEU A CA 1
ATOM 833 C C . LEU A 1 96 ? -2.382 0.611 6.849 1.00 94.31 96 LEU A C 1
ATOM 835 O O . LEU A 1 96 ? -2.176 -0.587 7.045 1.00 94.31 96 LEU A O 1
ATOM 839 N N . ILE A 1 97 ? -3.345 1.060 6.048 1.00 93.81 97 ILE A N 1
ATOM 840 C CA . ILE A 1 97 ? -4.296 0.227 5.316 1.00 93.81 97 ILE A CA 1
ATOM 841 C C . ILE A 1 97 ? -4.192 0.503 3.811 1.00 93.81 97 ILE A C 1
ATOM 843 O O . ILE A 1 97 ? -4.349 1.637 3.363 1.00 93.81 97 ILE A O 1
ATOM 847 N N . PHE A 1 98 ? -4.003 -0.555 3.024 1.00 93.44 98 PHE A N 1
ATOM 848 C CA . PHE A 1 98 ? -4.170 -0.555 1.573 1.00 93.44 98 PHE A CA 1
ATOM 849 C C . PHE A 1 98 ? -5.588 -0.999 1.230 1.00 93.44 98 PHE A C 1
ATOM 851 O O . PHE A 1 98 ? -5.954 -2.155 1.447 1.00 93.44 98 PHE A O 1
ATOM 858 N N . LEU A 1 99 ? -6.388 -0.090 0.684 1.00 91.25 99 LEU A N 1
ATOM 859 C CA . LEU A 1 99 ? -7.748 -0.372 0.240 1.00 91.25 99 LEU A CA 1
ATOM 860 C C . LEU A 1 99 ? -7.729 -0.727 -1.250 1.00 91.25 99 LEU A C 1
ATOM 862 O O . LEU A 1 99 ? -7.567 0.147 -2.101 1.00 91.25 99 LEU A O 1
ATOM 866 N N . HIS A 1 100 ? -7.859 -2.011 -1.573 1.00 88.81 100 HIS A N 1
ATOM 867 C CA . HIS A 1 100 ? -7.792 -2.492 -2.955 1.00 88.81 100 HIS A CA 1
ATOM 868 C C . HIS A 1 100 ? -9.060 -2.189 -3.750 1.00 88.81 100 HIS A C 1
ATOM 870 O O . HIS A 1 100 ? -10.113 -1.897 -3.188 1.00 88.81 100 HIS A O 1
ATOM 876 N N . THR A 1 101 ? -9.017 -2.323 -5.072 1.00 82.81 101 THR A N 1
ATOM 877 C CA . THR A 1 101 ? -10.252 -2.282 -5.867 1.00 82.81 101 THR A CA 1
ATOM 878 C C . THR A 1 101 ? -11.210 -3.403 -5.475 1.00 82.81 101 THR A C 1
ATOM 880 O O . THR A 1 101 ? -10.805 -4.560 -5.338 1.00 82.81 101 THR A O 1
ATOM 883 N N . GLY A 1 102 ? -12.493 -3.077 -5.354 1.00 80.69 102 GLY A N 1
ATOM 884 C CA . GLY A 1 102 ? -13.543 -4.037 -5.048 1.00 80.69 102 GLY A CA 1
ATOM 885 C C . GLY A 1 102 ? -14.866 -3.343 -4.760 1.00 80.69 102 GLY A C 1
ATOM 886 O O . GLY A 1 102 ? -14.924 -2.122 -4.626 1.00 80.69 102 GLY A O 1
ATOM 887 N N . HIS A 1 103 ? -15.930 -4.135 -4.661 1.00 78.38 103 HIS A N 1
ATOM 888 C CA . HIS A 1 103 ? -17.203 -3.650 -4.146 1.00 78.38 103 HIS A CA 1
ATOM 889 C C . HIS A 1 103 ? -17.174 -3.737 -2.627 1.00 78.38 103 HIS A C 1
ATOM 891 O O . HIS A 1 103 ? -17.132 -4.829 -2.060 1.00 78.38 103 HIS A O 1
ATOM 897 N N . TYR A 1 104 ? -17.186 -2.572 -1.997 1.00 79.44 104 TYR A N 1
ATOM 898 C CA . TYR A 1 104 ? -17.337 -2.427 -0.562 1.00 79.44 104 TYR A CA 1
ATOM 899 C C . TYR A 1 104 ? -18.801 -2.110 -0.287 1.00 79.44 104 TYR A C 1
ATOM 901 O O . TYR A 1 104 ? -19.340 -1.166 -0.860 1.00 79.44 104 TYR A O 1
ATOM 909 N N . CYS A 1 105 ? -19.430 -2.882 0.592 1.00 71.06 105 CYS A N 1
ATOM 910 C CA . CYS A 1 105 ? -20.719 -2.532 1.181 1.00 71.06 105 CYS A CA 1
ATOM 911 C C . CYS A 1 105 ? -20.464 -2.158 2.644 1.00 71.06 105 CYS A C 1
ATOM 913 O O . CYS A 1 105 ? -20.703 -2.994 3.516 1.00 71.06 105 CYS A O 1
ATOM 915 N N . PRO A 1 106 ? -19.868 -0.984 2.920 1.00 64.75 106 PRO A N 1
ATOM 916 C CA . PRO A 1 106 ? -19.533 -0.631 4.284 1.00 64.75 106 PRO A CA 1
ATOM 917 C C . PRO A 1 106 ? -20.820 -0.343 5.061 1.00 64.75 106 PRO A C 1
ATOM 919 O O . PRO A 1 106 ? -21.693 0.399 4.609 1.00 64.75 106 PRO A O 1
ATOM 922 N N . GLU A 1 107 ? -20.913 -0.915 6.255 1.00 64.31 107 GLU A N 1
ATOM 923 C CA . GLU A 1 107 ? -21.677 -0.283 7.329 1.00 64.31 107 GLU A CA 1
ATOM 924 C C . GLU A 1 107 ? -21.000 1.061 7.663 1.00 64.31 107 GLU A C 1
ATOM 926 O O . GLU A 1 107 ? -19.821 1.237 7.341 1.00 64.31 107 GLU A O 1
ATOM 931 N N . PRO A 1 108 ? -21.690 2.036 8.279 1.00 75.44 108 PRO A N 1
ATOM 932 C CA . PRO A 1 108 ? -21.048 3.276 8.705 1.00 75.44 108 PRO A CA 1
ATOM 933 C C . PRO A 1 108 ? -19.764 2.991 9.498 1.00 75.44 108 PRO A C 1
ATOM 935 O O . PRO A 1 108 ? -19.794 2.293 10.511 1.00 75.44 108 PRO A O 1
ATOM 938 N N . ILE A 1 109 ? -18.633 3.514 9.020 1.00 78.56 109 ILE A N 1
ATOM 939 C CA . ILE A 1 109 ? -17.325 3.302 9.641 1.00 78.56 109 ILE A CA 1
ATOM 940 C C . ILE A 1 109 ? -17.036 4.481 10.558 1.00 78.56 109 ILE A C 1
ATOM 942 O O . ILE A 1 109 ? -17.047 5.632 10.121 1.00 78.56 109 ILE A O 1
ATOM 946 N N . VAL A 1 110 ? -16.755 4.184 11.823 1.00 79.56 110 VAL A N 1
ATOM 947 C CA . VAL A 1 110 ? -16.267 5.162 12.794 1.00 79.56 110 VAL A CA 1
ATOM 948 C C . VAL A 1 110 ? -14.752 5.033 12.861 1.00 79.56 110 VAL A C 1
ATOM 950 O O . VAL A 1 110 ? -14.234 3.939 13.067 1.00 79.56 110 VAL A O 1
ATOM 953 N N . ILE A 1 111 ? -14.052 6.145 12.649 1.00 84.25 111 ILE A N 1
ATOM 954 C CA . ILE A 1 111 ? -12.602 6.250 12.820 1.00 84.25 111 ILE A CA 1
ATOM 955 C C . ILE A 1 111 ? -12.383 7.173 14.013 1.00 84.25 111 ILE A C 1
ATOM 957 O O . ILE A 1 111 ? -12.632 8.372 13.920 1.00 84.25 111 ILE A O 1
ATOM 961 N N . ASP A 1 112 ? -11.965 6.599 15.133 1.00 83.31 112 ASP A N 1
ATOM 962 C CA . ASP A 1 112 ? -11.745 7.300 16.403 1.00 83.31 112 ASP A CA 1
ATOM 963 C C . ASP A 1 112 ? -10.259 7.552 16.699 1.00 83.31 112 ASP A C 1
ATOM 965 O O . ASP A 1 112 ? -9.912 8.279 17.629 1.00 83.31 112 ASP A O 1
ATOM 969 N N . THR A 1 113 ? -9.369 6.963 15.898 1.00 83.00 113 THR A N 1
ATOM 970 C CA . THR A 1 113 ? -7.923 7.088 16.036 1.00 83.00 113 THR A CA 1
ATOM 971 C C . THR A 1 113 ? -7.256 7.339 14.683 1.00 83.00 113 THR A C 1
ATOM 973 O O . THR A 1 113 ? -7.753 6.863 13.658 1.00 83.00 113 THR A O 1
ATOM 976 N N . PRO A 1 114 ? -6.107 8.046 14.649 1.00 88.12 114 PRO A N 1
ATOM 977 C CA . PRO A 1 114 ? -5.400 8.314 13.401 1.00 88.12 114 PRO A CA 1
ATOM 978 C C . PRO A 1 114 ? -5.049 7.023 12.654 1.00 88.12 114 PRO A C 1
ATOM 980 O O . PRO A 1 114 ? -4.449 6.106 13.220 1.00 88.12 114 PRO A O 1
ATOM 983 N N . VAL A 1 115 ? -5.409 6.953 11.374 1.00 90.12 115 VAL A N 1
ATOM 984 C CA . VAL A 1 115 ? -5.130 5.819 10.487 1.00 90.12 115 VAL A CA 1
ATOM 985 C C . VAL A 1 115 ? -4.820 6.334 9.087 1.00 90.12 115 VAL A C 1
ATOM 987 O O . VAL A 1 115 ? -5.450 7.259 8.588 1.00 90.12 115 VAL A O 1
ATOM 990 N N . GLN A 1 116 ? -3.844 5.716 8.435 1.00 93.31 116 GLN A N 1
ATOM 991 C CA . GLN A 1 116 ? -3.508 5.973 7.044 1.00 93.31 116 GLN A CA 1
ATOM 992 C C . GLN A 1 116 ? -4.250 4.958 6.178 1.00 93.31 116 GLN A C 1
ATOM 994 O O . GLN A 1 116 ? -4.025 3.754 6.306 1.00 93.31 116 GLN A O 1
ATOM 999 N N . ILE A 1 117 ? -5.115 5.428 5.282 1.00 91.75 117 ILE A N 1
ATOM 1000 C CA . ILE A 1 117 ? -5.816 4.580 4.313 1.00 91.75 117 ILE A CA 1
ATOM 1001 C C . ILE A 1 117 ? -5.440 5.061 2.916 1.00 91.75 117 ILE A C 1
ATOM 1003 O O . ILE A 1 117 ? -5.711 6.206 2.565 1.00 91.75 117 ILE A O 1
ATOM 1007 N N . ILE A 1 118 ? -4.821 4.194 2.114 1.00 89.94 118 ILE A N 1
ATOM 1008 C CA . ILE A 1 118 ? -4.432 4.507 0.738 1.00 89.94 118 ILE A CA 1
ATOM 1009 C C . ILE A 1 118 ? -5.104 3.554 -0.248 1.00 89.94 118 ILE A C 1
ATOM 1011 O O . ILE A 1 118 ? -5.113 2.336 -0.070 1.00 89.94 118 ILE A O 1
ATOM 1015 N N . GLY A 1 119 ? -5.670 4.115 -1.316 1.00 87.12 119 GLY A N 1
ATOM 1016 C CA . GLY A 1 119 ? -6.242 3.333 -2.406 1.00 87.12 119 GLY A CA 1
ATOM 1017 C C . GLY A 1 119 ? -5.158 2.595 -3.192 1.00 87.12 119 GLY A C 1
ATOM 1018 O O . GLY A 1 119 ? -4.208 3.210 -3.679 1.00 87.12 119 GLY A O 1
ATOM 1019 N N . ALA A 1 120 ? -5.317 1.286 -3.349 1.00 78.06 120 ALA A N 1
ATOM 1020 C CA . ALA A 1 120 ? -4.508 0.426 -4.201 1.00 78.06 120 ALA A CA 1
ATOM 1021 C C . ALA A 1 120 ? -5.324 0.090 -5.458 1.00 78.06 120 ALA A C 1
ATOM 1023 O O . ALA A 1 120 ? -6.209 -0.762 -5.440 1.00 78.06 120 ALA A O 1
ATOM 1024 N N . THR A 1 121 ? -5.094 0.829 -6.545 1.00 69.44 121 THR A N 1
ATOM 1025 C CA . THR A 1 121 ? -5.743 0.572 -7.837 1.00 69.44 121 THR A CA 1
ATOM 1026 C C . THR A 1 121 ? -4.797 0.861 -8.991 1.00 69.44 121 THR A C 1
ATOM 1028 O O . THR A 1 121 ? -4.199 1.935 -9.066 1.00 69.44 121 THR A O 1
ATOM 1031 N N . ALA A 1 122 ? -4.701 -0.086 -9.926 1.00 56.56 122 ALA A N 1
ATOM 1032 C CA . ALA A 1 122 ? -3.898 0.054 -11.141 1.00 56.56 122 ALA A CA 1
ATOM 1033 C C . ALA A 1 122 ? -4.392 1.202 -12.043 1.00 56.56 122 ALA A C 1
ATOM 1035 O O . ALA A 1 122 ? -3.609 1.809 -12.771 1.00 56.56 122 ALA A O 1
ATOM 1036 N N . LEU A 1 123 ? -5.688 1.528 -11.974 1.00 48.53 123 LEU A N 1
ATOM 1037 C CA . LEU A 1 123 ? -6.330 2.562 -12.792 1.00 48.53 123 LEU A CA 1
ATOM 1038 C C . LEU A 1 123 ? -6.051 3.991 -12.310 1.00 48.53 123 LEU A C 1
ATOM 1040 O O . LEU A 1 123 ? -6.296 4.933 -13.068 1.00 48.53 123 LEU A O 1
ATOM 1044 N N . MET A 1 124 ? -5.493 4.166 -11.102 1.00 46.28 124 MET A N 1
ATOM 1045 C CA . MET A 1 124 ? -5.261 5.497 -10.533 1.00 46.28 124 MET A CA 1
ATOM 1046 C C . MET A 1 124 ? -4.282 6.341 -11.357 1.00 46.28 124 MET A C 1
ATOM 1048 O O . MET A 1 124 ? -4.261 7.547 -11.199 1.00 46.28 124 MET A O 1
ATOM 1052 N N . LEU A 1 125 ? -3.487 5.762 -12.261 1.00 43.34 125 LEU A N 1
ATOM 1053 C CA . LEU A 1 125 ? -2.482 6.521 -13.016 1.00 43.34 125 LEU A CA 1
ATOM 1054 C C . LEU A 1 125 ? -2.960 7.048 -14.377 1.00 43.34 125 LEU A C 1
ATOM 1056 O O . LEU A 1 125 ? -2.309 7.927 -14.931 1.00 43.34 125 LEU A O 1
ATOM 1060 N N . SER A 1 126 ? -4.111 6.604 -14.895 1.00 37.12 126 SER A N 1
ATOM 1061 C CA . SER A 1 126 ? -4.669 7.193 -16.132 1.00 37.12 126 SER A CA 1
ATOM 1062 C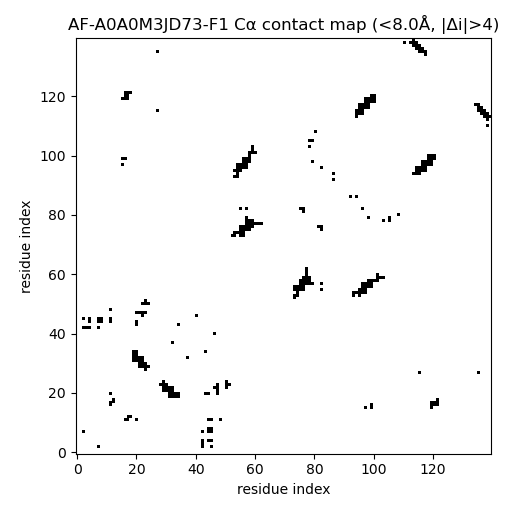 C . SER A 1 126 ? -5.365 8.541 -15.895 1.00 37.12 126 SER A C 1
ATOM 1064 O O . SER A 1 126 ? -5.408 9.375 -16.793 1.00 37.12 126 SER A O 1
ATOM 1066 N N . LEU A 1 127 ? -5.850 8.787 -14.672 1.00 34.50 127 LEU A N 1
ATOM 1067 C CA . LEU A 1 127 ? -6.534 10.029 -14.286 1.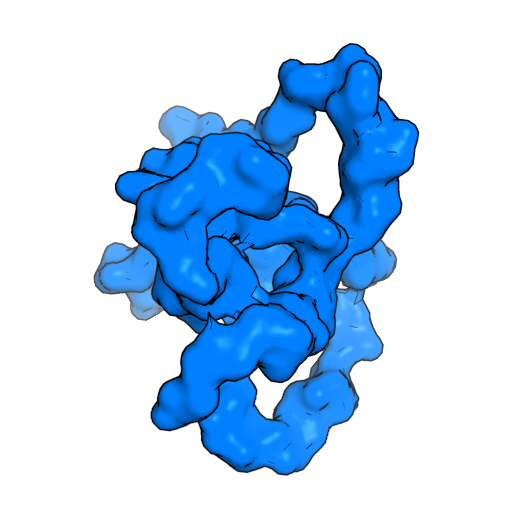00 34.50 127 LEU A CA 1
ATOM 1068 C C . LEU A 1 127 ? -5.629 11.020 -13.523 1.00 34.50 127 LEU A C 1
ATOM 1070 O O . LEU A 1 127 ? -5.937 12.209 -13.461 1.00 34.50 127 LEU A O 1
ATOM 1074 N N . PHE A 1 128 ? -4.497 10.572 -12.965 1.00 39.59 128 PHE A N 1
ATOM 1075 C CA . PHE A 1 128 ? -3.654 11.403 -12.090 1.00 39.59 128 PHE A CA 1
ATOM 1076 C C . PHE A 1 128 ? -2.621 12.288 -12.793 1.00 39.59 128 PHE A C 1
ATOM 1078 O O . PHE A 1 128 ? -2.014 13.123 -12.127 1.00 39.59 128 PHE A O 1
ATOM 1085 N N . ASN A 1 129 ? -2.487 12.222 -14.122 1.00 32.62 129 ASN A N 1
ATOM 1086 C CA . ASN A 1 129 ? -1.742 13.254 -14.858 1.00 32.62 129 ASN A CA 1
ATOM 1087 C C . ASN A 1 129 ? -2.412 14.644 -14.793 1.00 32.62 129 ASN A C 1
ATOM 1089 O O . ASN A 1 129 ? -1.835 15.600 -15.301 1.00 32.62 129 ASN A O 1
ATOM 1093 N N . SER A 1 130 ? -3.591 14.784 -14.164 1.00 31.22 130 SER A N 1
ATOM 1094 C CA . SER A 1 130 ? -4.289 16.072 -14.069 1.00 31.22 130 SER A CA 1
ATOM 1095 C C . SER A 1 130 ? -4.609 16.585 -12.659 1.00 31.22 130 SER A C 1
ATOM 1097 O O . SER A 1 130 ? -4.882 17.776 -12.555 1.00 31.22 130 SER A O 1
ATOM 1099 N N . PHE A 1 131 ? -4.579 15.802 -11.572 1.00 28.72 131 PHE A N 1
ATOM 1100 C CA . PHE A 1 131 ? -4.960 16.344 -10.255 1.00 28.72 131 PHE A CA 1
ATOM 1101 C C . PHE A 1 131 ? -4.209 15.703 -9.078 1.00 28.72 131 PHE A C 1
ATOM 1103 O O . PHE A 1 131 ? -4.465 14.571 -8.679 1.00 28.72 131 PHE A O 1
ATOM 1110 N N . HIS A 1 132 ? -3.320 16.483 -8.456 1.00 37.06 132 HIS A N 1
ATOM 1111 C CA . HIS A 1 132 ? -2.770 16.219 -7.126 1.00 37.06 132 HIS A CA 1
ATOM 1112 C C . HIS A 1 132 ? -3.855 16.374 -6.054 1.00 37.06 132 HIS A C 1
ATOM 1114 O O . HIS A 1 132 ? -4.027 17.488 -5.571 1.00 37.06 132 HIS A O 1
ATOM 1120 N N . LYS A 1 133 ? -4.540 15.298 -5.636 1.00 33.34 133 LYS A N 1
ATOM 1121 C CA . LYS A 1 133 ? -5.144 15.181 -4.289 1.00 33.34 133 LYS A CA 1
ATOM 1122 C C . LYS A 1 133 ? -5.180 13.712 -3.855 1.00 33.34 133 LYS A C 1
ATOM 1124 O O . LYS A 1 133 ? -5.910 12.907 -4.423 1.00 33.34 133 LYS A O 1
ATOM 1129 N N . HIS A 1 134 ? -4.376 13.374 -2.849 1.00 40.62 134 HIS A N 1
ATOM 1130 C CA . HIS A 1 134 ? -4.520 12.129 -2.101 1.00 40.62 134 HIS A CA 1
ATOM 1131 C C . HIS A 1 134 ? -5.723 12.272 -1.164 1.00 40.62 134 HIS A C 1
ATOM 1133 O O . HIS A 1 134 ? -5.832 13.279 -0.466 1.00 40.62 134 HIS A O 1
ATOM 1139 N N . TRP A 1 135 ? -6.592 11.266 -1.100 1.00 34.97 135 TRP A N 1
ATOM 1140 C CA . TRP A 1 135 ? -7.513 11.127 0.028 1.00 34.97 135 TRP A CA 1
ATOM 1141 C C . TRP A 1 135 ? -6.742 10.491 1.185 1.00 34.97 135 TRP A C 1
ATOM 1143 O O . TRP A 1 135 ? -6.850 9.294 1.422 1.00 34.97 135 TRP A O 1
ATOM 1153 N N . ILE A 1 136 ? -5.907 11.278 1.862 1.00 41.00 136 ILE A N 1
ATOM 1154 C CA . ILE A 1 136 ? -5.471 10.932 3.216 1.00 41.00 136 ILE A CA 1
ATOM 1155 C C . ILE A 1 136 ? -6.601 11.424 4.116 1.00 41.00 136 ILE A C 1
ATOM 1157 O O . ILE A 1 136 ? -6.778 12.629 4.283 1.00 41.00 136 ILE A O 1
ATOM 1161 N N . ILE A 1 137 ? -7.419 10.506 4.630 1.00 40.03 137 ILE A N 1
ATOM 1162 C CA . ILE A 1 137 ? -8.360 10.841 5.702 1.00 40.03 137 ILE A CA 1
ATOM 1163 C C . ILE A 1 137 ? -7.538 10.871 6.991 1.00 40.03 137 ILE A C 1
ATOM 1165 O O . ILE A 1 137 ? -7.418 9.871 7.687 1.00 40.03 137 ILE A O 1
ATOM 1169 N N . GLU A 1 138 ? -6.912 12.011 7.265 1.00 33.91 138 GLU A N 1
ATOM 1170 C CA . GLU A 1 138 ? -6.287 12.292 8.555 1.00 33.91 138 GLU A CA 1
ATOM 1171 C C . GLU A 1 138 ? -7.351 12.979 9.420 1.00 33.91 138 GLU A C 1
ATOM 1173 O O . GLU A 1 138 ? -7.658 14.159 9.235 1.00 33.91 138 GLU A O 1
ATOM 1178 N N . VAL A 1 139 ? -8.005 12.213 10.297 1.00 33.00 139 VAL A N 1
ATOM 1179 C CA . VAL A 1 139 ? -8.926 12.786 11.288 1.00 33.00 139 VAL A CA 1
ATOM 1180 C C . VAL A 1 139 ? -8.062 13.366 12.410 1.00 33.00 139 VAL A C 1
ATOM 1182 O O . VAL A 1 139 ? -7.284 12.632 13.019 1.00 33.00 139 VAL A O 1
ATOM 1185 N N . LYS A 1 140 ? -8.139 14.691 12.590 1.00 29.75 140 LYS A N 1
ATOM 1186 C CA . LYS A 1 140 ? -7.451 15.442 13.651 1.00 29.75 14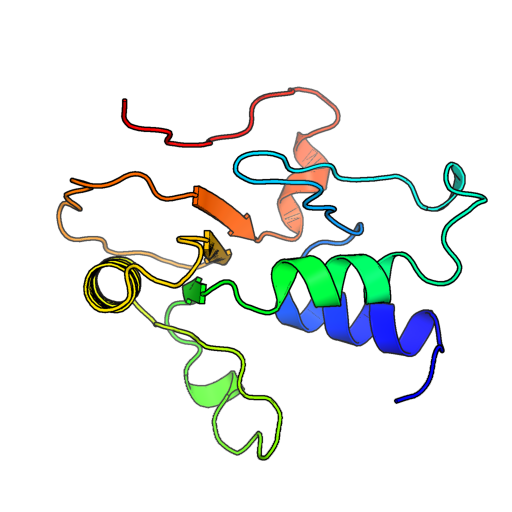0 LYS A CA 1
ATOM 1187 C C . LYS A 1 140 ? -8.032 15.146 15.025 1.00 29.75 140 LYS A C 1
ATOM 1189 O O . LYS A 1 140 ? -9.274 15.025 15.102 1.00 29.75 140 LYS A O 1
#

Organism: Anisakis simplex (NCBI:txid6269)

Mean predicted aligned error: 8.54 Å

Sequence (140 aa):
MSNDINVWRVLYQRVFEYTVPLFHPGHGKFEFRDLTKWKESRNPWKESFFQLRNGIHVRPRKANLYEGQRGRSILHFERLELALRFLEARPDREKLIFLHTGHYCPEPIVIDTPVQIIGATALMLSLFNSFHKHWIIEVK

pLDDT: mean 78.07, std 19.04, range [28.72, 94.31]

Secondary structure (DSSP, 8-state):
----HHHHHHHHHHHH--SSPEEEEETTEEEE--GGG-SS-S-HHHHHHHHHTTSEEE-TT-GGGTTT-TT----EESSHHHHHHHHHT-TTS--EEEEESS---PPPPP--S--EEEEE-TTHHHHTTS----------

Foldseek 3Di:
DDLDQVVLQVVLCVQQVENFQWDDPDPPDIDGDDPVPDPPDSHSSVNSCVRPQQAEEADAPCPVVCPPPPPRPRHYDPAPQVLLVVVVVPVVDAQEYEYEDDDYPDDDDDDPDFHFYFYRHNCPVVPPVPDDDTPGPGDD

Solvent-accessible surface area (backbone atoms only — not comparable to full-atom values): 8778 Å² total; per-residue (Å²): 132,86,78,53,57,66,62,31,41,56,53,38,31,72,74,51,36,41,91,56,42,50,39,57,92,46,92,98,42,78,41,79,53,64,75,91,77,48,87,84,57,91,37,56,37,51,56,22,41,70,63,50,60,80,35,35,35,28,39,42,95,45,68,75,80,59,62,86,55,83,92,61,87,69,54,70,30,61,41,66,69,60,49,50,56,56,39,68,78,35,79,92,51,77,50,38,34,37,40,42,74,64,82,79,84,76,69,94,79,85,80,91,65,73,44,47,48,41,81,24,44,63,69,58,67,82,64,47,87,76,56,95,73,82,74,67,63,73,67,130

Nearest PDB structures (foldseek):
  6sgw-assembly1_J  TM=4.868E-01  e=2.585E+00  Mycolicibacterium smegmatis MC2 155